Protein AF-A0AAW7M5I5-F1 (afdb_monomer_lite)

Structure (mmCIF, N/CA/C/O backbone):
data_AF-A0AAW7M5I5-F1
#
_entry.id   AF-A0AAW7M5I5-F1
#
loop_
_atom_site.group_PDB
_atom_site.id
_atom_site.type_symbol
_atom_site.label_atom_id
_atom_site.label_alt_id
_atom_site.label_comp_id
_atom_site.label_asym_id
_atom_site.label_entity_id
_atom_site.label_seq_id
_atom_site.pdbx_PDB_ins_code
_atom_site.Cartn_x
_atom_site.Cartn_y
_atom_site.Cartn_z
_atom_site.occupancy
_atom_site.B_iso_or_equiv
_atom_site.auth_seq_id
_atom_site.auth_comp_id
_atom_site.auth_asym_id
_atom_site.auth_atom_id
_atom_site.pdbx_PDB_model_num
ATOM 1 N N . MET A 1 1 ? -30.321 2.758 27.856 1.00 58.16 1 MET A N 1
ATOM 2 C CA . MET A 1 1 ? -29.245 2.833 26.845 1.00 58.16 1 MET A CA 1
ATOM 3 C C . MET A 1 1 ? -29.868 2.509 25.506 1.00 58.16 1 MET A C 1
ATOM 5 O O . MET A 1 1 ? -30.361 1.399 25.355 1.00 58.16 1 MET A O 1
ATOM 9 N N . GLU A 1 2 ? -29.916 3.460 24.580 1.00 65.19 2 GLU A N 1
ATOM 10 C CA . GLU A 1 2 ? -30.349 3.155 23.215 1.00 65.19 2 GLU A CA 1
ATOM 11 C C . GLU A 1 2 ? -29.220 2.417 22.495 1.00 65.19 2 GLU A C 1
ATOM 13 O O . GLU A 1 2 ? -28.069 2.848 22.533 1.00 65.19 2 GLU A O 1
ATOM 18 N N . LEU A 1 3 ? -29.531 1.266 21.898 1.00 75.06 3 LEU A N 1
ATOM 19 C CA . LEU A 1 3 ? -28.576 0.525 21.081 1.00 75.06 3 LEU A CA 1
ATOM 20 C C . LEU A 1 3 ? -28.502 1.179 19.703 1.00 75.06 3 LEU A C 1
ATOM 22 O O . LEU A 1 3 ? -29.530 1.447 19.075 1.00 75.06 3 LEU A O 1
ATOM 26 N N . ALA A 1 4 ? -27.287 1.410 19.215 1.00 74.25 4 ALA A N 1
ATOM 27 C CA . ALA A 1 4 ? -27.096 2.002 17.902 1.00 74.25 4 ALA A CA 1
ATOM 28 C C . ALA A 1 4 ? -27.594 1.052 16.797 1.00 74.25 4 ALA A C 1
ATOM 30 O O . ALA A 1 4 ? -27.207 -0.119 16.721 1.00 74.25 4 ALA A O 1
ATOM 31 N N . ARG A 1 5 ? -28.460 1.572 15.919 1.00 68.12 5 ARG A N 1
ATOM 32 C CA . ARG A 1 5 ? -29.045 0.816 14.803 1.00 68.12 5 ARG A CA 1
ATOM 33 C C . ARG A 1 5 ? -27.944 0.321 13.856 1.00 68.12 5 ARG A C 1
ATOM 35 O O . ARG A 1 5 ? -27.037 1.068 13.505 1.00 68.12 5 ARG A O 1
ATOM 42 N N . GLY A 1 6 ? -28.036 -0.943 13.437 1.00 75.44 6 GLY A N 1
ATOM 43 C CA . GLY A 1 6 ? -27.116 -1.559 12.469 1.00 75.44 6 GLY A CA 1
ATOM 44 C C . GLY A 1 6 ? -25.852 -2.202 13.056 1.00 75.44 6 GLY A C 1
ATOM 45 O O . GLY A 1 6 ? -25.086 -2.802 12.304 1.00 75.44 6 GLY A O 1
ATOM 46 N N . ARG A 1 7 ? -25.628 -2.137 14.378 1.00 82.62 7 ARG A N 1
ATOM 47 C CA . ARG A 1 7 ? -24.511 -2.836 15.040 1.00 82.62 7 ARG A CA 1
ATOM 48 C C . ARG A 1 7 ? -24.953 -4.234 15.495 1.00 82.62 7 ARG A C 1
ATOM 50 O O . ARG A 1 7 ? -26.037 -4.388 16.052 1.00 82.62 7 ARG A O 1
ATOM 57 N N . LYS A 1 8 ? -24.124 -5.260 15.263 1.00 84.19 8 LYS A N 1
ATOM 58 C CA . LYS A 1 8 ? -24.385 -6.623 15.764 1.00 84.19 8 LYS A CA 1
ATOM 59 C C . LYS A 1 8 ? -24.120 -6.677 17.265 1.00 84.19 8 LYS A C 1
ATOM 61 O O . LYS A 1 8 ? -23.075 -6.212 17.715 1.00 84.19 8 LY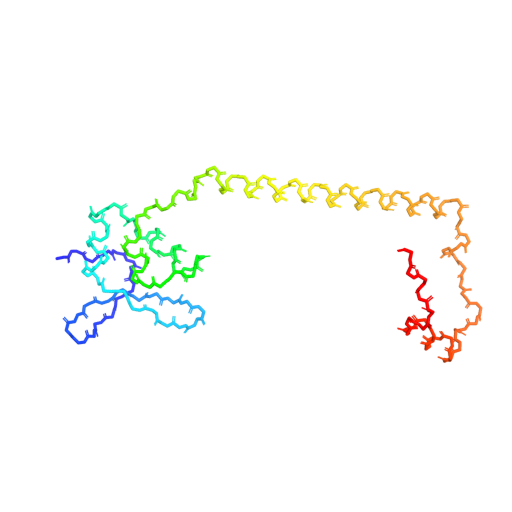S A O 1
ATOM 66 N N . VAL A 1 9 ? -25.055 -7.257 18.011 1.00 86.19 9 VAL A N 1
ATOM 67 C CA . VAL A 1 9 ? -25.017 -7.322 19.473 1.00 86.19 9 VAL A CA 1
ATOM 68 C C . VAL A 1 9 ? -25.092 -8.776 19.923 1.00 86.19 9 VAL A C 1
ATOM 70 O O . VAL A 1 9 ? -25.924 -9.533 19.428 1.00 86.19 9 VAL A O 1
ATOM 73 N N . GLU A 1 10 ? -24.240 -9.156 20.869 1.00 87.38 10 GLU A N 1
ATOM 74 C CA . GLU A 1 10 ? -24.309 -10.438 21.573 1.00 87.38 10 GLU A CA 1
ATOM 75 C C . GLU A 1 10 ? -24.344 -10.183 23.089 1.00 87.38 10 GLU A C 1
ATOM 77 O O . GLU A 1 10 ? -23.713 -9.253 23.597 1.00 87.38 10 GLU A O 1
ATOM 82 N N . ILE A 1 11 ? -25.102 -11.006 23.817 1.00 86.50 11 ILE A N 1
ATOM 83 C CA . ILE A 1 11 ? -25.212 -10.932 25.278 1.00 86.50 11 ILE A CA 1
ATOM 84 C C . ILE A 1 11 ? -24.353 -12.048 25.866 1.00 86.50 11 ILE A C 1
ATOM 86 O O . ILE A 1 11 ? -24.546 -13.219 25.539 1.00 86.50 11 ILE A O 1
ATOM 90 N N . LYS A 1 12 ? -23.413 -11.694 26.744 1.00 83.50 12 LYS A N 1
ATOM 91 C CA . LYS A 1 12 ? -22.588 -12.649 27.494 1.00 83.50 12 LYS A CA 1
ATOM 92 C C . LYS A 1 12 ? -22.483 -12.201 28.942 1.00 83.50 12 LYS A C 1
ATOM 94 O O . LYS A 1 12 ? -22.286 -11.022 29.199 1.00 83.50 12 LYS A O 1
ATOM 99 N N . ASN A 1 13 ? -22.600 -13.134 29.887 1.00 75.62 13 ASN A N 1
ATOM 100 C CA . ASN A 1 13 ? -22.430 -12.873 31.325 1.00 75.62 13 ASN A CA 1
ATOM 101 C C . ASN A 1 13 ? -23.236 -11.663 31.837 1.00 75.62 13 ASN A C 1
ATOM 103 O O . ASN A 1 13 ? -22.729 -10.845 32.598 1.00 75.62 13 ASN A O 1
ATOM 107 N N . ASN A 1 14 ? -24.487 -11.532 31.385 1.00 83.19 14 ASN A N 1
ATOM 108 C CA . ASN A 1 14 ? -25.382 -10.419 31.724 1.00 83.19 14 ASN A CA 1
ATOM 109 C C . ASN A 1 14 ? -24.899 -9.021 31.273 1.00 83.19 14 ASN A C 1
ATOM 111 O O . ASN A 1 14 ? -25.465 -8.008 31.678 1.00 83.19 14 ASN A O 1
ATOM 115 N N . GLN A 1 15 ? -23.878 -8.959 30.415 1.00 83.94 15 GLN A N 1
ATOM 116 C CA . GLN A 1 15 ? -23.381 -7.747 29.774 1.00 83.94 15 GLN A CA 1
ATOM 117 C C . GLN A 1 15 ? -23.627 -7.801 28.265 1.00 83.94 15 GLN A C 1
ATOM 119 O O . GLN A 1 15 ? -23.632 -8.862 27.632 1.00 83.94 15 GLN A O 1
ATOM 124 N N . ILE A 1 16 ? -23.861 -6.627 27.686 1.00 87.88 16 ILE A N 1
ATOM 125 C CA . ILE A 1 16 ? -24.147 -6.466 26.263 1.00 87.88 16 ILE A CA 1
ATOM 126 C C . ILE A 1 16 ? -22.851 -6.065 25.552 1.00 87.88 16 ILE A C 1
ATOM 128 O O . ILE A 1 16 ? -22.189 -5.110 25.967 1.00 87.88 16 ILE A O 1
ATOM 132 N N . TYR A 1 17 ? -22.513 -6.765 24.468 1.00 88.88 17 TYR A N 1
ATOM 133 C CA . TYR A 1 17 ? -21.326 -6.499 23.656 1.00 88.88 17 TYR A CA 1
ATOM 134 C C . TYR A 1 17 ? -21.692 -6.196 22.203 1.00 88.88 17 TYR A C 1
ATOM 136 O O . TYR A 1 17 ? -22.527 -6.877 21.609 1.00 88.88 17 TYR A O 1
ATOM 144 N N . TYR A 1 18 ? -21.009 -5.222 21.601 1.00 88.31 18 TYR A N 1
ATOM 145 C CA . TYR A 1 18 ? -20.934 -5.084 20.151 1.00 88.31 18 TYR A CA 1
ATOM 146 C C . TYR A 1 18 ? -19.932 -6.097 19.589 1.00 88.31 18 TYR A C 1
ATOM 148 O O . TYR A 1 18 ? -18.840 -6.266 20.134 1.00 88.31 18 TYR A O 1
ATOM 156 N N . VAL A 1 19 ? -20.299 -6.762 18.493 1.00 86.81 19 VAL A N 1
ATOM 157 C CA . VAL A 1 19 ? -19.455 -7.776 17.845 1.00 86.81 19 VAL A CA 1
ATOM 158 C C . VAL A 1 19 ? -18.834 -7.212 16.577 1.00 86.81 19 VAL A C 1
ATOM 160 O O . VAL A 1 19 ? -19.542 -6.813 15.649 1.00 86.81 19 VAL A O 1
ATOM 163 N N . LEU A 1 20 ? -17.504 -7.229 16.532 1.00 85.44 20 LEU A N 1
ATOM 164 C CA . LEU A 1 20 ? -16.699 -6.900 15.360 1.00 85.44 20 LEU A CA 1
ATOM 165 C C . LEU A 1 20 ? -15.994 -8.155 14.846 1.00 85.44 20 LEU A C 1
ATOM 167 O O . LEU A 1 20 ? -15.647 -9.047 15.615 1.00 85.44 20 LEU A O 1
ATOM 171 N N . MET A 1 21 ? -15.798 -8.229 13.533 1.00 81.69 21 MET A N 1
ATOM 172 C CA . MET A 1 21 ? -15.107 -9.338 12.876 1.00 81.69 21 MET A CA 1
ATOM 173 C C . MET A 1 21 ? -13.782 -8.822 12.332 1.00 81.69 21 MET A C 1
ATOM 175 O O . MET A 1 21 ? -13.809 -8.015 11.411 1.00 81.69 21 MET A O 1
ATOM 179 N N . LYS A 1 22 ? -12.644 -9.299 12.838 1.00 81.94 22 LYS A N 1
ATOM 180 C CA . LYS A 1 22 ? -11.311 -8.963 12.316 1.00 81.94 22 LYS A CA 1
ATOM 181 C C . LYS A 1 22 ? -10.592 -10.245 11.919 1.00 81.94 22 LYS A C 1
ATOM 183 O O . LYS A 1 22 ? -10.444 -11.129 12.746 1.00 81.94 22 LYS A O 1
ATOM 188 N N . ASN A 1 23 ? -10.170 -10.364 10.659 1.00 78.12 23 ASN A N 1
ATOM 189 C CA . ASN A 1 23 ? -9.417 -11.521 10.147 1.00 78.12 23 ASN A CA 1
ATOM 190 C C . ASN A 1 23 ? -10.046 -12.899 10.468 1.00 78.12 23 ASN A C 1
ATOM 192 O O . ASN A 1 23 ? -9.340 -13.890 10.607 1.00 78.12 23 ASN A O 1
ATOM 196 N N . GLY A 1 24 ? -11.378 -12.968 10.587 1.00 80.25 24 GLY A N 1
ATOM 197 C CA . GLY A 1 24 ? -12.111 -14.189 10.954 1.00 80.25 24 GLY A CA 1
ATOM 198 C C . GLY A 1 24 ? -12.335 -14.386 12.459 1.00 80.25 24 GLY A C 1
ATOM 199 O O . GLY A 1 24 ? -13.149 -15.225 12.840 1.00 80.25 24 GLY A O 1
ATOM 200 N N . GLU A 1 25 ? -11.705 -13.579 13.311 1.00 85.81 25 GLU A N 1
ATOM 201 C CA . GLU A 1 25 ? -11.882 -13.601 14.762 1.00 85.81 25 GLU A CA 1
ATOM 202 C C . GLU A 1 25 ? -12.969 -12.618 15.219 1.00 85.81 25 GLU A C 1
ATOM 204 O O . GLU A 1 25 ? -13.086 -11.490 14.724 1.00 85.81 25 GLU A O 1
ATOM 209 N N . LYS A 1 26 ? -13.785 -13.058 16.185 1.00 86.94 26 LYS A N 1
ATOM 210 C CA . LYS A 1 26 ? -14.821 -12.236 16.821 1.00 86.94 26 LYS A CA 1
ATOM 211 C C . LYS A 1 26 ? -14.219 -11.427 17.966 1.00 86.94 26 LYS A C 1
ATOM 213 O O . LYS A 1 26 ? -13.811 -11.998 18.975 1.00 86.94 26 LYS A O 1
ATOM 218 N N . ILE A 1 27 ? -14.257 -10.107 17.841 1.00 85.75 27 ILE A N 1
ATOM 219 C CA . ILE A 1 27 ? -13.860 -9.163 18.886 1.00 85.75 27 ILE A CA 1
ATOM 220 C C . ILE A 1 27 ? -15.122 -8.643 19.585 1.00 85.75 27 ILE A C 1
ATOM 222 O O . ILE A 1 27 ? -16.069 -8.203 18.928 1.00 85.75 27 ILE A O 1
ATOM 226 N N . TYR A 1 28 ? -15.127 -8.692 20.919 1.00 89.00 28 TYR A N 1
ATOM 227 C CA . TYR A 1 28 ? -16.245 -8.260 21.760 1.00 89.00 28 TYR A CA 1
ATOM 228 C C . TYR A 1 28 ? -15.945 -6.902 22.394 1.00 89.00 28 TYR A C 1
ATOM 230 O O . TYR A 1 28 ? -14.968 -6.762 23.126 1.00 89.00 28 TYR A O 1
ATOM 238 N N . LEU A 1 29 ? -16.796 -5.910 22.131 1.00 87.69 29 LEU A N 1
ATOM 239 C CA . LEU A 1 29 ? -16.678 -4.564 22.691 1.00 87.69 29 LEU A CA 1
ATOM 240 C C . LEU A 1 29 ? -17.808 -4.318 23.695 1.00 87.69 29 LEU A C 1
ATOM 242 O O . LEU A 1 29 ? -18.968 -4.361 23.285 1.00 87.69 29 LEU A O 1
ATOM 246 N N . PRO A 1 30 ? -17.520 -4.038 24.978 1.00 90.25 30 PRO A N 1
ATOM 247 C CA . PRO A 1 30 ? -18.562 -3.722 25.951 1.00 90.25 30 PRO A CA 1
ATOM 248 C C . PRO A 1 30 ? -19.352 -2.484 25.510 1.00 90.25 30 PRO A C 1
ATOM 250 O O . PRO A 1 30 ? -18.764 -1.426 25.274 1.00 90.25 30 PRO A O 1
ATOM 253 N N . VAL A 1 31 ? -20.684 -2.591 25.415 1.00 89.00 31 VAL A N 1
ATOM 254 C CA . VAL A 1 31 ? -21.545 -1.472 24.977 1.00 89.00 31 VAL A CA 1
ATOM 255 C C . VAL A 1 31 ? -21.384 -0.260 25.893 1.00 89.00 31 VAL A C 1
ATOM 257 O O . VAL A 1 31 ? -21.342 0.875 25.424 1.00 89.00 31 VAL A O 1
ATOM 260 N N . GLU A 1 32 ? -21.250 -0.502 27.195 1.00 87.44 32 GLU A N 1
ATOM 261 C CA . GLU A 1 32 ? -21.093 0.553 28.192 1.00 87.44 32 GLU A CA 1
ATOM 262 C C . GLU A 1 32 ? -19.809 1.364 27.978 1.00 87.44 32 GLU A C 1
ATOM 264 O O . GLU A 1 32 ? -19.860 2.593 27.936 1.00 87.44 32 GLU A O 1
ATOM 269 N N . ALA A 1 33 ? -18.684 0.687 27.741 1.00 87.50 33 ALA A N 1
ATOM 270 C CA . ALA A 1 33 ? -17.405 1.339 27.476 1.00 87.50 33 ALA A CA 1
ATOM 271 C C . ALA A 1 33 ? -17.422 2.121 26.150 1.00 87.50 33 ALA A C 1
ATOM 273 O O . ALA A 1 33 ? -16.895 3.228 26.071 1.00 87.50 33 ALA A O 1
ATOM 274 N N . VAL A 1 34 ? -18.094 1.594 25.118 1.00 86.94 34 VAL A N 1
ATOM 275 C CA . VAL A 1 34 ? -18.268 2.293 23.833 1.00 86.94 34 VAL A CA 1
ATOM 276 C C . VAL A 1 34 ? -19.097 3.567 23.997 1.00 86.94 34 VAL A C 1
ATOM 278 O O . VAL A 1 34 ? -18.721 4.605 23.466 1.00 86.94 34 VAL A O 1
ATOM 281 N N . HIS A 1 35 ? -20.192 3.528 24.760 1.00 86.44 35 HIS A N 1
ATOM 282 C CA . HIS A 1 35 ? -21.001 4.724 25.013 1.00 86.44 35 HIS A CA 1
ATOM 283 C C . HIS A 1 35 ? -20.257 5.768 25.857 1.00 86.44 35 HIS A C 1
ATOM 285 O O . HIS A 1 35 ? -20.442 6.966 25.651 1.00 86.44 35 HIS A O 1
ATOM 291 N N . GLN A 1 36 ? -19.412 5.340 26.800 1.00 85.81 36 GLN A N 1
ATOM 292 C CA . GLN A 1 36 ? -18.527 6.254 27.526 1.00 85.81 36 GLN A CA 1
ATOM 293 C C . GLN A 1 36 ? -17.516 6.910 26.577 1.00 85.81 36 GLN A C 1
ATOM 295 O O . GLN A 1 36 ? -17.348 8.125 26.619 1.00 85.81 36 GLN A O 1
ATOM 300 N N . ALA A 1 37 ? -16.913 6.142 25.668 1.00 85.19 37 ALA A N 1
ATOM 301 C CA . ALA A 1 37 ? -16.002 6.672 24.658 1.00 85.19 37 ALA A CA 1
ATOM 302 C C . ALA A 1 37 ? -16.700 7.669 23.709 1.00 85.19 37 ALA A C 1
ATOM 304 O O . ALA A 1 37 ? -16.156 8.741 23.452 1.00 85.19 37 ALA A O 1
ATOM 305 N N . GLU A 1 38 ? -17.928 7.376 23.266 1.00 86.44 38 GLU A N 1
ATOM 306 C CA . GLU A 1 38 ? -18.738 8.292 22.447 1.00 86.44 38 GLU A CA 1
ATOM 307 C C . GLU A 1 38 ? -19.048 9.600 23.196 1.00 86.44 38 GLU A C 1
ATOM 309 O O . GLU A 1 38 ? -18.920 10.679 22.618 1.00 86.44 38 GLU A O 1
ATOM 314 N N . LYS A 1 39 ? -19.370 9.535 24.499 1.00 86.06 39 LYS A N 1
ATOM 315 C CA . LYS A 1 39 ? -19.526 10.733 25.349 1.00 86.06 39 LYS A CA 1
ATOM 316 C C . LYS A 1 39 ? -18.230 11.528 25.500 1.00 86.06 39 LYS A C 1
ATOM 318 O O . LYS A 1 39 ? -18.280 12.752 25.567 1.00 86.06 39 LYS A O 1
ATOM 323 N N . ASN A 1 40 ? -17.090 10.844 25.518 1.00 84.00 40 ASN A N 1
ATOM 324 C CA . ASN A 1 40 ? -15.762 11.453 25.579 1.00 84.00 40 ASN A CA 1
ATOM 325 C C . ASN A 1 40 ? -15.279 11.977 24.209 1.00 84.00 40 ASN A C 1
ATOM 327 O O . ASN A 1 40 ? -14.149 12.447 24.101 1.00 84.00 40 ASN A O 1
ATOM 331 N N . GLY A 1 41 ? -16.112 11.901 23.162 1.00 79.75 41 GLY A N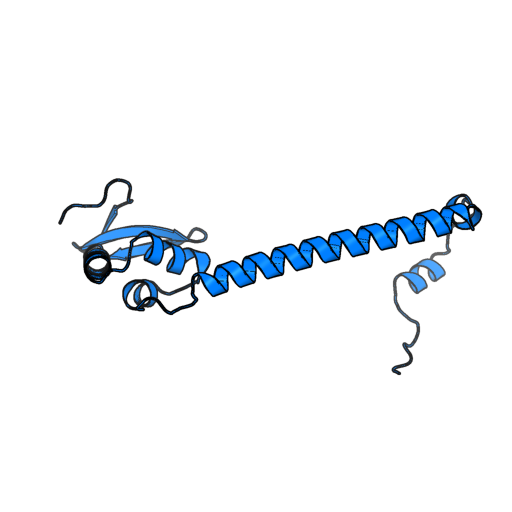 1
ATOM 332 C CA . GLY A 1 41 ? -15.818 12.434 21.828 1.00 79.75 41 GLY A CA 1
ATOM 333 C C . GLY A 1 41 ? -15.154 11.448 20.863 1.00 79.75 41 GLY A C 1
ATOM 334 O O . GLY A 1 41 ? -14.817 11.824 19.742 1.00 79.75 41 GLY A O 1
ATOM 335 N N . ILE A 1 42 ? -14.980 10.180 21.245 1.00 83.94 42 ILE A N 1
ATOM 336 C CA . ILE A 1 42 ? -14.432 9.146 20.362 1.00 83.94 42 ILE A CA 1
ATOM 337 C C . ILE A 1 42 ? -15.582 8.496 19.592 1.00 83.94 42 ILE A C 1
ATOM 339 O O . ILE A 1 42 ? -16.398 7.763 20.147 1.00 83.94 42 ILE A O 1
ATOM 343 N N . SER A 1 43 ? -15.637 8.742 18.284 1.00 86.44 43 SER A N 1
ATOM 344 C CA . SER A 1 43 ? -16.687 8.175 17.437 1.00 86.44 43 SER A CA 1
ATOM 345 C C . SER A 1 43 ? -16.530 6.660 17.244 1.00 86.44 43 SER A C 1
ATOM 347 O O . SER A 1 43 ? -15.419 6.125 17.212 1.00 86.44 43 SER A O 1
ATOM 349 N N . TRP A 1 44 ? -17.643 5.965 16.994 1.00 84.81 44 TRP A N 1
ATOM 350 C CA . TRP A 1 44 ? -17.633 4.550 16.605 1.00 84.81 44 TRP A CA 1
ATOM 351 C C . TRP A 1 44 ? -16.737 4.255 15.397 1.00 84.81 44 TRP A C 1
ATOM 353 O O . TRP A 1 44 ? -16.040 3.243 15.376 1.00 84.81 44 TRP A O 1
ATOM 363 N N . HIS A 1 45 ? -16.729 5.145 14.399 1.00 85.38 45 HIS A N 1
ATOM 364 C CA . HIS A 1 45 ? -15.868 4.995 13.227 1.00 85.38 45 HIS A CA 1
ATOM 365 C C . HIS A 1 45 ? -14.385 5.020 13.616 1.00 85.38 45 HIS A C 1
ATOM 367 O O . HIS A 1 45 ? -13.601 4.214 13.120 1.00 85.38 45 HIS A O 1
ATOM 373 N N . THR A 1 46 ? -14.013 5.886 14.560 1.00 85.00 46 THR A N 1
ATOM 374 C CA . THR A 1 46 ? -12.655 5.961 15.106 1.00 85.00 46 THR A CA 1
ATOM 375 C C . THR A 1 46 ? -12.275 4.663 15.822 1.00 85.00 46 THR A C 1
ATOM 377 O O . THR A 1 46 ? -11.201 4.124 15.568 1.00 85.00 46 THR A O 1
ATOM 380 N N . ILE A 1 47 ? -13.165 4.120 16.660 1.00 87.12 47 ILE A N 1
ATOM 381 C CA . ILE A 1 47 ? -12.957 2.833 17.351 1.00 87.12 47 ILE A CA 1
ATOM 382 C C . ILE A 1 47 ? -12.771 1.703 16.327 1.00 87.12 47 ILE A C 1
ATOM 384 O O . ILE A 1 47 ? -11.846 0.900 16.443 1.00 87.12 47 ILE A O 1
ATOM 388 N N . TRP A 1 48 ? -13.607 1.671 15.288 1.00 86.94 48 TRP A N 1
ATOM 389 C CA . TRP A 1 48 ? -13.536 0.671 14.226 1.00 86.94 48 TRP A CA 1
ATOM 390 C C . TRP A 1 48 ? -12.223 0.754 13.433 1.00 86.94 48 TRP A C 1
ATOM 392 O O . TRP A 1 48 ? -11.529 -0.254 13.301 1.00 86.94 48 TRP A O 1
ATOM 402 N N . ASN A 1 49 ? -11.834 1.950 12.973 1.00 83.56 49 ASN A N 1
ATOM 403 C CA . ASN A 1 49 ? -10.578 2.167 12.245 1.00 83.56 49 ASN A CA 1
ATOM 404 C C . ASN A 1 49 ? -9.358 1.769 13.080 1.00 83.56 49 ASN A C 1
ATOM 406 O O . ASN A 1 49 ? -8.422 1.178 12.548 1.00 83.56 49 ASN A O 1
ATOM 410 N N . ARG A 1 50 ? -9.368 2.057 14.387 1.00 85.62 50 ARG A N 1
ATOM 411 C CA . ARG A 1 50 ? -8.278 1.680 15.298 1.00 85.62 50 ARG A CA 1
ATOM 412 C C . ARG A 1 50 ? -8.093 0.168 15.381 1.00 85.62 50 ARG A C 1
ATOM 414 O O . ARG A 1 50 ? -6.970 -0.318 15.320 1.00 85.62 50 ARG A O 1
ATOM 421 N N . ILE A 1 51 ? -9.194 -0.572 15.458 1.00 85.31 51 ILE A N 1
ATOM 422 C CA . ILE A 1 51 ? -9.168 -2.035 15.541 1.00 85.31 51 ILE A CA 1
ATOM 423 C C . ILE A 1 51 ? -8.759 -2.662 14.200 1.00 85.31 51 ILE A C 1
ATOM 425 O O . ILE A 1 51 ? -8.010 -3.640 14.189 1.00 85.31 51 ILE A O 1
ATOM 429 N N . HIS A 1 52 ? -9.246 -2.121 13.081 1.00 82.69 52 HIS A N 1
ATOM 430 C CA . HIS A 1 52 ? -9.074 -2.723 11.756 1.00 82.69 52 HIS A CA 1
ATOM 431 C C . HIS A 1 52 ? -7.808 -2.295 11.010 1.00 82.69 52 HIS A C 1
ATOM 433 O O . HIS A 1 52 ? -7.186 -3.144 10.381 1.00 82.69 52 HIS A O 1
ATOM 439 N N . ASN A 1 53 ? -7.443 -1.012 11.063 1.00 79.75 53 ASN A N 1
ATOM 440 C CA . ASN A 1 53 ? -6.367 -0.444 10.243 1.00 79.75 53 ASN A CA 1
ATOM 441 C C . ASN A 1 53 ? -5.091 -0.156 11.042 1.00 79.75 53 ASN A C 1
ATOM 443 O O . ASN A 1 53 ? -4.012 -0.138 10.463 1.00 79.75 53 ASN A O 1
ATOM 447 N N . LEU A 1 54 ? -5.214 0.106 12.348 1.00 77.81 54 LEU A N 1
ATOM 448 C CA . LEU A 1 54 ? -4.088 0.487 13.215 1.00 77.81 54 LEU A CA 1
ATOM 449 C C . LEU A 1 54 ? -3.668 -0.631 14.183 1.00 77.81 54 LEU A C 1
ATOM 451 O O . LEU A 1 54 ? -2.757 -0.432 14.975 1.00 77.81 54 LEU A O 1
ATOM 455 N N . ASP A 1 55 ? -4.331 -1.790 14.137 1.00 80.38 55 ASP A N 1
ATOM 456 C CA . ASP A 1 55 ? -4.056 -2.948 14.998 1.00 80.38 55 ASP A CA 1
ATOM 457 C C . ASP A 1 55 ? -4.073 -2.664 16.515 1.00 80.38 55 ASP A C 1
ATOM 459 O O . ASP A 1 55 ? -3.442 -3.372 17.297 1.00 80.38 55 ASP A O 1
ATOM 463 N N . HIS A 1 56 ? -4.849 -1.673 16.963 1.00 80.69 56 HIS A N 1
ATOM 464 C CA . HIS A 1 56 ? -4.977 -1.365 18.389 1.00 80.69 56 HIS A CA 1
ATOM 465 C C . HIS A 1 56 ? -5.782 -2.435 19.140 1.00 80.69 56 HIS A C 1
ATOM 467 O O . HIS A 1 56 ? -6.781 -2.968 18.643 1.00 80.69 56 HIS A O 1
ATOM 473 N N . THR A 1 57 ? -5.396 -2.680 20.393 1.00 86.31 57 THR A N 1
ATOM 474 C CA . THR A 1 57 ? -6.178 -3.491 21.340 1.00 86.31 57 THR A CA 1
ATOM 475 C C . THR A 1 57 ? -7.498 -2.788 21.683 1.00 86.31 57 THR A C 1
ATOM 477 O O . THR A 1 57 ? -7.579 -1.562 21.634 1.00 86.31 57 THR A O 1
ATOM 480 N N . VAL A 1 58 ? -8.536 -3.537 22.078 1.00 85.06 58 VAL A N 1
ATOM 481 C CA . VAL A 1 58 ? -9.859 -2.978 22.439 1.00 85.06 58 VAL A CA 1
ATOM 482 C C . VAL A 1 58 ? -9.749 -1.854 23.472 1.00 85.06 58 VAL A C 1
ATOM 484 O O . VAL A 1 58 ? -10.376 -0.811 23.308 1.00 85.06 58 VAL A O 1
ATOM 487 N N . ASP A 1 59 ? -8.918 -2.041 24.496 1.00 84.00 59 ASP A N 1
ATOM 488 C CA . ASP A 1 59 ? -8.706 -1.038 25.540 1.00 84.00 59 ASP A CA 1
ATOM 489 C C . ASP A 1 59 ? -8.075 0.246 24.979 1.00 84.00 59 ASP A C 1
ATOM 491 O O . ASP A 1 59 ? -8.624 1.336 25.140 1.00 84.00 59 ASP A O 1
ATOM 495 N N . GLN A 1 60 ? -6.999 0.107 24.197 1.00 84.19 60 GLN A N 1
ATOM 496 C CA . GLN A 1 60 ? -6.337 1.222 23.508 1.00 84.19 60 GLN A CA 1
ATOM 497 C C . GLN A 1 60 ? -7.289 1.956 22.559 1.00 84.19 60 GLN A C 1
ATOM 499 O O . GLN A 1 60 ? -7.262 3.183 22.476 1.00 84.19 60 GLN A O 1
ATOM 504 N N . ALA A 1 61 ? -8.155 1.223 21.857 1.00 82.94 61 ALA A N 1
ATOM 505 C CA . ALA A 1 61 ? -9.108 1.803 20.922 1.00 82.94 61 ALA A CA 1
ATOM 506 C C . ALA A 1 61 ? -10.129 2.723 21.612 1.00 82.94 61 ALA A C 1
ATOM 508 O O . ALA A 1 61 ? -10.559 3.706 21.000 1.00 82.94 61 ALA A O 1
ATOM 509 N N . LEU A 1 62 ? -10.483 2.421 22.867 1.00 83.88 62 LEU A N 1
ATOM 510 C CA . LEU A 1 62 ? -11.474 3.145 23.666 1.00 83.88 62 LEU A CA 1
ATOM 511 C C . LEU A 1 62 ? -10.877 4.283 24.501 1.00 83.88 62 LEU A C 1
ATOM 513 O O . LEU A 1 62 ? -11.553 5.287 24.704 1.00 83.88 62 LEU A O 1
ATOM 517 N N . THR A 1 63 ? -9.643 4.139 24.991 1.00 80.75 63 THR A N 1
ATOM 518 C CA . THR A 1 63 ? -9.028 5.106 25.922 1.00 80.75 63 THR A CA 1
ATOM 519 C C . THR A 1 63 ? -8.100 6.107 25.261 1.00 80.75 63 THR A C 1
ATOM 521 O O . THR A 1 63 ? -8.001 7.232 25.747 1.00 80.75 63 THR A O 1
ATOM 524 N N . GLN A 1 64 ? -7.414 5.744 24.172 1.00 73.12 64 GLN A N 1
ATOM 525 C CA . GLN A 1 64 ? -6.486 6.678 23.543 1.00 73.12 64 GLN A CA 1
ATOM 526 C C . GLN A 1 64 ? -7.264 7.891 23.024 1.00 73.12 64 GLN A C 1
ATOM 528 O O . GLN A 1 64 ? -8.141 7.768 22.159 1.00 73.12 64 GLN A O 1
ATOM 533 N N . SER A 1 65 ? -6.933 9.078 23.533 1.00 61.91 65 SER A N 1
ATOM 534 C CA . SER A 1 65 ? -7.320 10.340 22.907 1.00 61.91 65 SER A CA 1
ATOM 535 C C . SER A 1 65 ? -6.801 10.358 21.466 1.00 61.91 65 SER A C 1
ATOM 537 O O . SER A 1 65 ? -5.944 9.555 21.096 1.00 61.91 65 SER A O 1
ATOM 539 N N . PHE A 1 66 ? -7.395 11.178 20.601 1.00 57.78 66 PHE A N 1
ATOM 540 C CA . PHE A 1 66 ? -6.936 11.344 19.223 1.00 57.78 66 PHE A CA 1
ATOM 541 C C . PHE A 1 66 ? -5.439 11.693 19.237 1.00 57.78 66 PHE A C 1
ATOM 543 O O . PHE A 1 66 ? -5.072 12.827 19.521 1.00 57.78 66 PHE A O 1
ATOM 550 N N . THR A 1 67 ? -4.567 10.707 19.018 1.00 53.53 67 THR A N 1
ATOM 551 C CA . THR A 1 67 ? -3.166 10.965 18.724 1.00 53.53 67 THR A CA 1
ATOM 552 C C . THR A 1 67 ? -3.160 11.602 17.353 1.00 53.53 67 THR A C 1
ATOM 554 O O . THR A 1 67 ? -3.683 11.024 16.401 1.00 53.53 67 THR A O 1
ATOM 557 N N . GLU A 1 68 ? -2.624 12.813 17.297 1.00 53.91 68 GLU A N 1
ATOM 558 C CA . GLU A 1 68 ? -2.425 13.643 16.116 1.00 53.91 68 GLU A CA 1
ATOM 559 C C . GLU A 1 68 ? -1.486 12.957 15.113 1.00 53.91 68 GLU A C 1
ATOM 561 O O . GLU A 1 68 ? -0.429 13.477 14.785 1.00 53.91 68 GLU A O 1
ATOM 566 N N . LYS A 1 69 ? -1.849 11.788 14.583 1.00 53.78 69 LYS A N 1
ATOM 567 C CA . LYS A 1 69 ? -1.545 11.581 13.176 1.00 53.78 69 LYS A CA 1
ATOM 568 C C . LYS A 1 69 ? -2.553 12.430 12.435 1.00 53.78 69 LYS A C 1
ATOM 570 O O . LYS A 1 69 ? -3.710 12.035 12.273 1.00 53.78 69 LYS A O 1
ATOM 575 N N . GLY A 1 70 ? -2.151 13.676 12.202 1.00 57.16 70 GLY A N 1
ATOM 576 C CA . GLY A 1 70 ? -3.013 14.724 11.687 1.00 57.16 70 GLY A CA 1
ATOM 577 C C . GLY A 1 70 ? -3.657 14.290 10.375 1.00 57.16 70 GLY A C 1
ATOM 578 O O . GLY A 1 70 ? -3.166 13.410 9.670 1.00 57.16 70 GLY A O 1
ATOM 579 N N . VAL A 1 71 ? -4.762 14.939 10.012 1.00 57.88 71 VAL A N 1
ATOM 580 C CA . VAL A 1 71 ? -5.300 14.842 8.645 1.00 57.88 71 VAL A CA 1
ATOM 581 C C . VAL A 1 71 ? -4.189 15.137 7.621 1.00 57.88 71 VAL A C 1
ATOM 583 O O . VAL A 1 71 ? -4.159 14.531 6.553 1.00 57.88 71 VAL A O 1
ATOM 586 N N . ASP A 1 72 ? -3.238 15.988 8.005 1.00 57.75 72 ASP A N 1
ATOM 587 C CA . ASP A 1 72 ? -2.033 16.336 7.258 1.00 57.75 72 ASP A CA 1
ATOM 588 C C . ASP A 1 72 ? -1.112 15.133 6.994 1.00 57.75 72 ASP A C 1
ATOM 590 O O . ASP A 1 72 ? -0.696 14.956 5.854 1.00 57.75 72 ASP A O 1
ATOM 594 N N . ASP A 1 73 ? -0.893 14.240 7.966 1.00 65.25 73 ASP A N 1
ATOM 595 C CA . ASP A 1 73 ? -0.067 13.033 7.782 1.00 65.25 73 ASP A CA 1
ATOM 596 C C . ASP A 1 73 ? -0.686 12.082 6.748 1.00 65.25 73 ASP A C 1
ATOM 598 O O . ASP A 1 73 ? 0.004 11.514 5.904 1.00 65.25 73 ASP A O 1
ATOM 602 N N . LEU A 1 74 ? -2.015 11.930 6.773 1.00 68.75 74 LEU A N 1
ATOM 603 C CA . LEU A 1 74 ? -2.739 11.109 5.796 1.00 68.75 74 LEU A CA 1
ATOM 604 C C . LEU A 1 74 ? -2.715 11.736 4.396 1.00 68.75 74 LEU A C 1
ATOM 606 O O . LEU A 1 74 ? -2.633 11.021 3.392 1.00 68.75 74 LEU A O 1
ATOM 610 N N . ILE A 1 75 ? -2.799 13.067 4.314 1.00 73.88 75 ILE A N 1
ATOM 611 C CA . ILE A 1 75 ? -2.650 13.806 3.057 1.00 73.88 75 ILE A CA 1
ATOM 612 C C . ILE A 1 75 ? -1.222 13.642 2.527 1.00 73.88 75 ILE A C 1
ATOM 614 O O . ILE A 1 75 ? -1.059 13.405 1.331 1.00 73.88 75 ILE A O 1
ATOM 618 N N . GLU A 1 76 ? -0.212 13.709 3.391 1.00 74.19 76 GLU A N 1
ATOM 619 C CA . GLU A 1 76 ? 1.198 13.560 3.035 1.00 74.19 76 GLU A CA 1
ATOM 620 C C . GLU A 1 76 ? 1.532 12.136 2.570 1.00 74.19 76 GLU A C 1
ATOM 622 O O . GLU A 1 76 ? 2.148 11.945 1.523 1.00 74.19 76 GLU A O 1
ATOM 627 N N . GLU A 1 77 ? 1.030 11.104 3.246 1.00 76.00 77 GLU A N 1
ATOM 628 C CA . GLU A 1 77 ? 1.154 9.721 2.770 1.00 76.00 77 GLU A CA 1
ATOM 629 C C . GLU A 1 77 ? 0.490 9.535 1.393 1.00 76.00 77 GLU A C 1
ATOM 631 O O . GLU A 1 77 ? 1.041 8.886 0.493 1.00 76.00 77 GLU A O 1
ATOM 636 N N . ALA A 1 78 ? -0.688 10.133 1.191 1.00 82.06 78 ALA A N 1
ATOM 637 C CA . ALA A 1 78 ? -1.398 10.065 -0.080 1.00 82.06 78 ALA A CA 1
ATOM 638 C C . ALA A 1 78 ? -0.673 10.823 -1.206 1.00 82.06 78 ALA A C 1
ATOM 640 O O . ALA A 1 78 ? -0.659 10.347 -2.346 1.00 82.06 78 ALA A O 1
ATOM 641 N N . THR A 1 79 ? -0.071 11.982 -0.923 1.00 89.12 79 THR A N 1
ATOM 642 C CA . THR A 1 79 ? 0.704 12.755 -1.906 1.00 89.12 79 THR A CA 1
ATOM 643 C C . THR A 1 79 ? 2.005 12.037 -2.256 1.00 89.12 79 THR A C 1
ATOM 645 O O . THR A 1 79 ? 2.300 11.882 -3.442 1.00 89.12 79 THR A O 1
ATOM 648 N N . LEU A 1 80 ? 2.723 11.495 -1.270 1.00 89.62 80 LEU A N 1
ATOM 649 C CA . LEU A 1 80 ? 3.926 10.683 -1.475 1.00 89.62 80 LEU A CA 1
ATOM 650 C C . LEU A 1 80 ? 3.653 9.464 -2.359 1.00 89.62 80 LEU A C 1
ATOM 652 O O . LEU A 1 80 ? 4.413 9.181 -3.288 1.00 89.62 80 LEU A O 1
ATOM 656 N N . LYS A 1 81 ? 2.538 8.767 -2.121 1.00 88.00 81 LYS A N 1
ATOM 657 C CA . LYS A 1 81 ? 2.136 7.622 -2.942 1.00 88.00 81 LYS A CA 1
ATOM 658 C C . LYS A 1 81 ? 1.895 8.017 -4.401 1.00 88.00 81 LYS A C 1
ATOM 660 O O . LYS A 1 81 ? 2.380 7.331 -5.297 1.00 88.00 81 LYS A O 1
ATOM 665 N N . ARG A 1 82 ? 1.206 9.138 -4.644 1.00 90.44 82 ARG A N 1
ATOM 666 C CA . ARG A 1 82 ? 0.979 9.659 -6.005 1.00 90.44 82 ARG A CA 1
ATOM 667 C C . ARG A 1 82 ? 2.292 10.000 -6.707 1.00 90.44 82 ARG A C 1
ATOM 669 O O . ARG A 1 82 ? 2.495 9.566 -7.834 1.00 90.44 82 ARG A O 1
ATOM 676 N N . LEU A 1 83 ? 3.204 10.698 -6.029 1.00 91.88 83 LEU A N 1
ATOM 677 C CA . LEU A 1 83 ? 4.519 11.045 -6.582 1.00 91.88 83 LEU A CA 1
ATOM 678 C C . LEU A 1 83 ? 5.338 9.798 -6.941 1.00 91.88 83 LEU A C 1
ATOM 680 O O . LEU A 1 83 ? 5.976 9.744 -7.992 1.00 91.88 83 LEU A O 1
ATOM 684 N N . HIS A 1 84 ? 5.296 8.771 -6.091 1.00 92.00 84 HIS A N 1
ATOM 685 C CA . HIS A 1 84 ? 5.970 7.505 -6.356 1.00 92.00 84 HIS A CA 1
ATOM 686 C C . HIS A 1 84 ? 5.376 6.785 -7.577 1.00 92.00 84 HIS A C 1
ATOM 688 O O . HIS A 1 84 ? 6.112 6.240 -8.402 1.00 92.00 84 HIS A O 1
ATOM 694 N N . ASP A 1 85 ? 4.052 6.797 -7.727 1.00 89.75 85 ASP A N 1
ATOM 695 C CA . ASP A 1 85 ? 3.366 6.218 -8.884 1.00 89.75 85 ASP A CA 1
ATOM 696 C C . ASP A 1 85 ? 3.728 6.955 -10.183 1.00 89.75 85 ASP A C 1
ATOM 698 O O . ASP A 1 85 ? 4.100 6.315 -11.171 1.00 89.75 85 ASP A O 1
ATOM 702 N N . GLU A 1 86 ? 3.738 8.288 -10.160 1.00 92.50 86 GLU A N 1
ATOM 703 C CA . GLU A 1 86 ? 4.146 9.123 -11.295 1.00 92.50 86 GLU A CA 1
ATOM 704 C C . GLU A 1 86 ? 5.604 8.878 -11.716 1.00 92.50 86 GLU A C 1
ATOM 706 O O . GLU A 1 86 ? 5.903 8.772 -12.914 1.00 92.50 86 GLU A O 1
ATOM 711 N N . GLU A 1 87 ? 6.522 8.745 -10.753 1.00 92.19 87 GLU A N 1
ATOM 712 C CA . GLU A 1 87 ? 7.930 8.461 -11.042 1.00 92.19 87 GLU A CA 1
ATOM 713 C C . GLU A 1 87 ? 8.103 7.051 -11.626 1.00 92.19 87 GLU A C 1
ATOM 715 O O . GLU A 1 87 ? 8.828 6.880 -12.611 1.00 92.19 87 GLU A O 1
ATOM 720 N N . ARG A 1 88 ? 7.371 6.046 -11.120 1.00 91.38 88 ARG A N 1
ATOM 721 C CA . ARG A 1 88 ? 7.352 4.695 -11.713 1.00 91.38 88 ARG A CA 1
ATOM 722 C C . ARG A 1 88 ? 6.898 4.725 -13.170 1.00 91.38 88 ARG A C 1
ATOM 724 O O . ARG A 1 88 ? 7.557 4.143 -14.036 1.00 91.38 88 ARG A O 1
ATOM 731 N N . GLU A 1 89 ? 5.819 5.441 -13.473 1.00 93.19 89 GLU A N 1
ATOM 732 C CA . GLU A 1 89 ? 5.334 5.594 -14.847 1.00 93.19 89 GLU A CA 1
ATOM 733 C C . GLU A 1 89 ? 6.324 6.352 -15.738 1.00 93.19 89 GLU A C 1
ATOM 735 O O . GLU A 1 89 ? 6.486 6.046 -16.926 1.00 93.19 89 GLU A O 1
ATOM 740 N N . ARG A 1 90 ? 7.004 7.367 -15.198 1.00 94.50 90 ARG A N 1
ATOM 741 C CA . ARG A 1 90 ? 8.051 8.107 -15.911 1.00 94.50 90 ARG A CA 1
ATOM 742 C C . ARG A 1 90 ? 9.238 7.210 -16.249 1.00 94.50 90 ARG A C 1
ATOM 744 O O . ARG A 1 90 ? 9.679 7.219 -17.402 1.00 94.50 90 ARG A O 1
ATOM 751 N N . LEU A 1 91 ? 9.722 6.420 -15.295 1.00 95.56 91 LEU A N 1
ATOM 752 C CA . LEU A 1 91 ? 10.811 5.467 -15.505 1.00 95.56 91 LEU A CA 1
ATOM 753 C C . LEU A 1 91 ? 10.431 4.416 -16.553 1.00 95.56 91 LEU A C 1
ATOM 755 O O . LEU A 1 91 ? 11.188 4.217 -17.506 1.00 95.56 91 LEU A O 1
ATOM 759 N N . ALA A 1 92 ? 9.220 3.858 -16.476 1.00 94.44 92 ALA A N 1
ATOM 760 C CA . ALA A 1 92 ? 8.707 2.917 -17.472 1.00 94.44 92 ALA A CA 1
ATOM 761 C C . ALA A 1 92 ? 8.649 3.533 -18.885 1.00 94.44 92 ALA A C 1
ATOM 763 O O . ALA A 1 92 ? 9.032 2.902 -19.875 1.00 94.44 92 ALA A O 1
ATOM 764 N N . ARG A 1 93 ? 8.237 4.805 -19.009 1.00 95.62 93 ARG A N 1
ATOM 765 C CA . ARG A 1 93 ? 8.259 5.537 -20.291 1.00 95.62 93 ARG A CA 1
ATOM 766 C C . ARG A 1 93 ? 9.678 5.721 -20.826 1.00 95.62 93 ARG A C 1
ATOM 768 O O . ARG A 1 93 ? 9.897 5.591 -22.033 1.00 95.62 93 ARG A O 1
ATOM 775 N N . ILE A 1 94 ? 10.636 6.047 -19.960 1.00 96.00 94 ILE A N 1
ATOM 776 C CA . ILE A 1 94 ? 12.046 6.202 -20.337 1.00 96.00 94 ILE A CA 1
ATOM 777 C C . ILE A 1 94 ? 12.612 4.867 -20.821 1.00 96.00 94 ILE A C 1
ATOM 779 O O . ILE A 1 94 ? 13.261 4.828 -21.867 1.00 96.00 94 ILE A O 1
ATOM 783 N N . GLU A 1 95 ? 12.347 3.783 -20.099 1.00 94.69 95 GLU A N 1
ATOM 784 C CA . GLU A 1 95 ? 12.814 2.442 -20.436 1.00 94.69 95 GLU A CA 1
ATOM 785 C C . GLU A 1 95 ? 12.251 1.973 -21.780 1.00 94.69 95 GLU A C 1
ATOM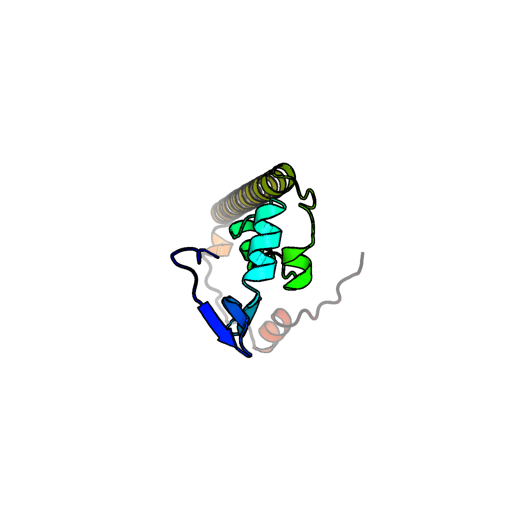 787 O O . GLU A 1 95 ? 13.019 1.630 -22.680 1.00 94.69 95 GLU A O 1
ATOM 792 N N . LYS A 1 96 ? 10.940 2.125 -21.995 1.00 94.81 96 LYS A N 1
ATOM 793 C CA . LYS A 1 96 ? 10.291 1.815 -23.276 1.00 94.81 96 LYS A CA 1
ATOM 794 C C . LYS A 1 96 ? 10.889 2.608 -24.443 1.00 94.81 96 LYS A C 1
ATOM 796 O O . LYS A 1 96 ? 11.101 2.066 -25.527 1.00 94.81 96 LYS A O 1
ATOM 801 N N . ARG A 1 97 ? 11.204 3.895 -24.241 1.00 95.56 97 ARG A N 1
ATOM 802 C CA . ARG A 1 97 ? 11.878 4.729 -25.258 1.00 95.56 97 ARG A CA 1
ATOM 803 C C . ARG A 1 97 ? 13.305 4.260 -25.534 1.00 95.56 97 ARG A C 1
ATOM 805 O O . ARG A 1 97 ? 13.726 4.270 -26.690 1.00 95.56 97 ARG A O 1
ATOM 812 N N . LYS A 1 98 ? 14.061 3.884 -24.497 1.00 95.56 98 LYS A N 1
ATOM 813 C CA . LYS A 1 98 ? 15.417 3.334 -24.646 1.00 95.56 98 LYS A CA 1
ATOM 814 C C . LYS A 1 98 ? 15.382 2.026 -25.435 1.00 95.56 98 LYS A C 1
ATOM 816 O O . LYS A 1 98 ? 16.167 1.872 -26.366 1.00 95.56 98 LYS A O 1
ATOM 821 N N . GLU A 1 99 ? 14.445 1.140 -25.117 1.00 93.44 99 GLU A N 1
ATOM 822 C CA . GLU A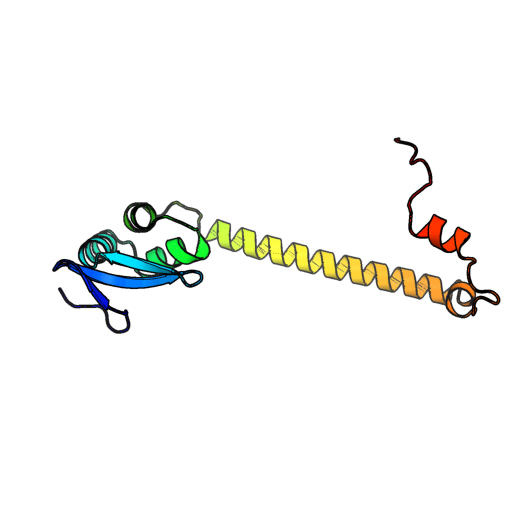 1 99 ? 14.257 -0.134 -25.808 1.00 93.44 99 GLU A CA 1
ATOM 823 C C . GLU A 1 99 ? 13.855 0.065 -27.277 1.00 93.44 99 GLU A C 1
ATOM 825 O O . GLU A 1 99 ? 14.459 -0.537 -28.163 1.00 93.44 99 GLU A O 1
ATOM 830 N N . ALA A 1 100 ? 12.907 0.966 -27.560 1.00 93.69 100 ALA A N 1
ATOM 831 C CA . ALA A 1 100 ? 12.502 1.295 -28.927 1.00 93.69 100 ALA A CA 1
ATOM 832 C C . ALA A 1 100 ? 13.682 1.826 -29.756 1.00 93.69 100 ALA A C 1
ATOM 834 O O . ALA A 1 100 ? 13.968 1.300 -30.830 1.00 93.69 100 ALA A O 1
ATOM 835 N N . LYS A 1 101 ? 14.447 2.784 -29.212 1.00 95.62 101 LYS A N 1
ATOM 836 C CA . LYS A 1 101 ? 15.669 3.293 -29.856 1.00 95.62 101 LYS A CA 1
ATOM 837 C C . LYS A 1 101 ? 16.711 2.197 -30.067 1.00 95.62 101 LYS A C 1
ATOM 839 O O . LYS A 1 101 ? 17.409 2.204 -31.079 1.00 95.62 101 LYS A O 1
ATOM 844 N N . LEU A 1 102 ? 16.857 1.270 -29.119 1.00 93.94 102 LEU A N 1
ATOM 845 C CA . LEU A 1 102 ? 17.777 0.141 -29.252 1.00 93.94 102 LEU A CA 1
ATOM 846 C C . LEU A 1 102 ? 17.330 -0.794 -30.382 1.00 93.94 102 LEU A C 1
ATOM 848 O O . LEU A 1 102 ? 18.167 -1.231 -31.169 1.00 93.94 102 LEU A O 1
ATOM 852 N N . ARG A 1 103 ? 16.024 -1.047 -30.500 1.00 91.75 103 ARG A N 1
ATOM 853 C CA . ARG A 1 103 ? 15.427 -1.872 -31.556 1.00 91.75 103 ARG A CA 1
ATOM 854 C C . ARG A 1 103 ? 15.544 -1.232 -32.936 1.00 91.75 103 ARG A C 1
ATOM 856 O O . ARG A 1 103 ? 15.850 -1.941 -33.887 1.00 91.75 103 ARG A O 1
ATOM 863 N N . GLU A 1 104 ? 15.386 0.084 -33.039 1.00 93.00 104 GLU A N 1
ATOM 864 C CA . GLU A 1 104 ? 15.606 0.838 -34.281 1.00 93.00 104 GLU A CA 1
ATOM 865 C C . GLU A 1 104 ? 17.079 0.839 -34.704 1.00 93.00 104 GLU A C 1
ATOM 867 O O . GLU A 1 104 ? 17.394 0.563 -35.859 1.00 93.00 104 GLU A O 1
ATOM 872 N N . LYS A 1 105 ? 18.001 1.118 -33.771 1.00 95.56 105 LYS A N 1
ATOM 873 C CA . LYS A 1 105 ? 19.444 1.184 -34.063 1.00 95.56 105 LYS A CA 1
ATOM 874 C C . LYS A 1 105 ? 20.064 -0.184 -34.321 1.00 95.56 105 LYS A C 1
ATOM 876 O O . LYS A 1 105 ? 21.018 -0.299 -35.086 1.00 95.56 105 LYS A O 1
ATOM 881 N N . LYS A 1 106 ? 19.586 -1.211 -33.620 1.00 92.56 106 LYS A N 1
ATOM 882 C CA . LYS A 1 106 ? 20.138 -2.569 -33.650 1.00 92.56 106 LYS A CA 1
ATOM 883 C C . LYS A 1 106 ? 19.017 -3.603 -33.807 1.00 92.56 106 LYS A C 1
ATOM 885 O O . LYS A 1 106 ? 18.833 -4.446 -32.929 1.00 92.56 106 LYS A O 1
ATOM 890 N N . PRO A 1 107 ? 18.284 -3.596 -34.933 1.00 91.25 107 PRO A N 1
ATOM 891 C CA . PRO A 1 107 ? 17.158 -4.508 -35.143 1.00 91.25 107 PRO A CA 1
ATOM 892 C C . PRO A 1 107 ? 17.597 -5.977 -35.163 1.00 91.25 107 PRO A C 1
ATOM 894 O O . PRO A 1 107 ? 16.853 -6.860 -34.739 1.00 91.25 107 PRO A O 1
ATOM 897 N N . TYR A 1 108 ? 18.834 -6.245 -35.585 1.00 87.31 108 TYR A N 1
ATOM 898 C CA . TYR A 1 108 ? 19.431 -7.580 -35.587 1.00 87.31 108 TYR A CA 1
ATOM 899 C C . TYR A 1 108 ? 19.572 -8.192 -34.184 1.00 87.31 108 TYR A C 1
ATOM 901 O O . TYR A 1 108 ? 19.572 -9.410 -34.068 1.00 87.31 108 TYR A O 1
ATOM 909 N N . LEU A 1 109 ? 19.632 -7.396 -33.108 1.00 86.75 109 LEU A N 1
ATOM 910 C CA . LEU A 1 109 ? 19.630 -7.945 -31.745 1.00 86.75 109 LEU A CA 1
ATOM 911 C C . LEU A 1 109 ? 18.287 -8.593 -31.376 1.00 86.75 109 LEU A C 1
ATOM 913 O O . LEU A 1 109 ? 18.263 -9.494 -30.547 1.00 86.75 109 LEU A O 1
ATOM 917 N N . PHE A 1 110 ? 17.184 -8.149 -31.987 1.00 85.25 110 PHE A N 1
ATOM 918 C CA . PHE A 1 110 ? 15.824 -8.589 -31.646 1.00 85.25 110 PHE A CA 1
ATOM 919 C C . PHE A 1 110 ? 15.205 -9.519 -32.692 1.00 85.25 110 PHE A C 1
ATOM 921 O O . PHE A 1 110 ? 14.279 -10.262 -32.384 1.00 85.25 110 PHE A O 1
ATOM 928 N N . LYS A 1 111 ? 15.682 -9.465 -33.940 1.00 79.19 111 LYS A N 1
ATOM 929 C CA . LYS A 1 111 ? 15.126 -10.228 -35.067 1.00 79.19 111 LYS A CA 1
ATOM 930 C C . LYS A 1 111 ? 15.816 -11.579 -35.288 1.00 79.19 111 LYS A C 1
ATOM 932 O O . LYS A 1 111 ? 15.272 -12.436 -35.978 1.00 79.19 111 LYS A O 1
ATOM 937 N N . VAL A 1 112 ? 17.020 -11.773 -34.752 1.00 77.88 112 VAL A N 1
ATOM 938 C CA . VAL A 1 112 ? 17.826 -12.962 -35.049 1.00 77.88 112 VAL A CA 1
ATOM 939 C C . VAL A 1 112 ? 17.390 -14.134 -34.171 1.00 77.88 112 VAL A C 1
ATOM 941 O O . VAL A 1 112 ? 17.587 -14.125 -32.958 1.00 77.88 112 VAL A O 1
ATOM 944 N N . GLN A 1 113 ? 16.835 -15.174 -34.800 1.00 74.31 113 GLN A N 1
ATOM 945 C CA . GLN A 1 113 ? 16.673 -16.474 -34.152 1.00 74.31 113 GLN A CA 1
ATOM 946 C C . GLN A 1 113 ? 18.054 -17.076 -33.877 1.00 74.31 113 GLN A C 1
ATOM 948 O O . GLN A 1 113 ? 18.907 -17.154 -34.764 1.00 74.31 113 GLN A O 1
ATOM 953 N N . GLN A 1 114 ? 18.289 -17.500 -32.635 1.00 76.56 114 GLN A N 1
ATOM 954 C CA . GLN A 1 114 ? 19.537 -18.153 -32.262 1.00 76.56 114 GLN A CA 1
ATOM 955 C C . GLN A 1 114 ? 19.638 -19.501 -33.002 1.00 76.56 114 GLN A C 1
ATOM 957 O O . GLN A 1 114 ? 18.814 -20.384 -32.787 1.00 76.56 114 GLN A O 1
ATOM 962 N N . LYS A 1 115 ? 20.652 -19.669 -33.866 1.00 79.75 115 LYS A N 1
ATOM 963 C CA . LYS A 1 115 ? 20.837 -20.880 -34.699 1.00 79.75 115 LYS A CA 1
ATOM 964 C C . LYS A 1 115 ? 20.985 -22.170 -33.881 1.00 79.75 115 LYS A C 1
ATOM 966 O O . LYS A 1 115 ? 20.602 -23.242 -34.338 1.00 79.75 115 LYS A O 1
ATOM 971 N N . HIS A 1 116 ? 21.554 -22.067 -32.684 1.00 82.94 116 HIS A N 1
ATOM 972 C CA . HIS A 1 116 ? 21.767 -23.192 -31.782 1.00 82.94 116 HIS A CA 1
ATOM 973 C C . HIS A 1 116 ? 21.179 -22.874 -30.416 1.00 82.94 116 HIS A C 1
ATOM 975 O O . HIS A 1 116 ? 21.367 -21.774 -29.893 1.00 82.94 116 HIS A O 1
ATOM 981 N N . THR A 1 117 ? 20.502 -23.850 -29.819 1.00 84.12 117 THR A N 1
ATOM 982 C CA . THR A 1 117 ? 20.080 -23.770 -28.422 1.00 84.12 117 THR A CA 1
ATOM 983 C C . THR A 1 117 ? 21.301 -23.718 -27.512 1.00 84.12 117 THR A C 1
ATOM 985 O O . THR A 1 117 ? 22.325 -24.349 -27.786 1.00 84.12 117 THR A O 1
ATOM 988 N N . ARG A 1 118 ? 21.193 -22.998 -26.395 1.00 83.69 118 ARG A N 1
ATOM 989 C CA . ARG A 1 118 ? 22.239 -23.009 -25.367 1.00 83.69 118 ARG A CA 1
ATOM 990 C C . ARG A 1 118 ? 22.393 -24.425 -24.802 1.00 83.69 118 ARG A C 1
ATOM 992 O O . ARG A 1 118 ? 21.403 -25.092 -24.509 1.00 83.69 118 ARG A O 1
ATOM 999 N N . GLY A 1 119 ? 23.635 -24.888 -24.664 1.00 88.88 119 GLY A N 1
ATOM 1000 C CA . GLY A 1 119 ? 23.927 -26.182 -24.047 1.00 88.88 119 GLY A CA 1
ATOM 1001 C C . GLY A 1 119 ? 23.573 -26.189 -22.557 1.00 88.88 119 GLY A C 1
ATOM 1002 O O . GLY A 1 119 ? 23.607 -25.141 -21.911 1.00 88.88 119 GLY A O 1
ATOM 1003 N N . LYS A 1 120 ? 23.286 -27.374 -21.998 1.00 89.31 120 LYS A N 1
ATOM 1004 C CA . LYS A 1 120 ? 22.873 -27.549 -20.588 1.00 89.31 120 LYS A CA 1
ATOM 1005 C C . LYS A 1 120 ? 23.807 -26.837 -19.601 1.00 89.31 120 LYS A C 1
ATOM 1007 O O . LYS A 1 120 ? 23.336 -26.151 -18.702 1.00 89.31 120 LYS A O 1
ATOM 1012 N N . TRP A 1 121 ? 25.117 -26.946 -19.821 1.00 85.62 121 TRP A N 1
ATOM 1013 C CA . TRP A 1 121 ? 26.132 -26.287 -18.999 1.00 85.62 121 TRP A CA 1
ATOM 1014 C C . TRP A 1 121 ? 26.056 -24.754 -19.063 1.00 85.62 121 TRP A C 1
ATOM 1016 O O . TRP A 1 121 ? 26.092 -24.089 -18.037 1.00 85.62 121 TRP A O 1
ATOM 1026 N N . CYS A 1 122 ? 25.871 -24.173 -20.253 1.00 81.81 122 CYS A N 1
ATOM 1027 C CA . CYS A 1 122 ? 25.752 -22.720 -20.414 1.0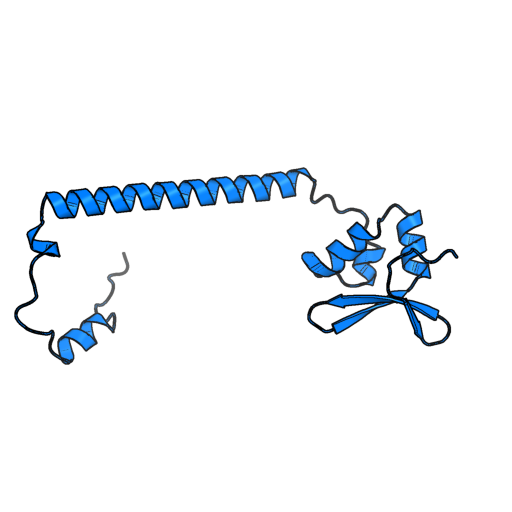0 81.81 122 CYS A CA 1
ATOM 1028 C C . CYS A 1 122 ? 24.476 -22.178 -19.754 1.00 81.81 122 CYS A C 1
ATOM 1030 O O . CYS A 1 122 ? 24.519 -21.142 -19.097 1.00 81.81 122 CYS A O 1
ATOM 1032 N N . SER A 1 123 ? 23.358 -22.899 -19.872 1.00 84.69 123 SER A N 1
ATOM 1033 C CA . SER A 1 123 ? 22.116 -22.541 -19.179 1.00 84.69 123 SER A CA 1
ATOM 1034 C C . SER A 1 123 ? 22.281 -22.597 -17.657 1.00 84.69 123 SER A C 1
ATOM 1036 O O . SER A 1 123 ? 21.825 -21.691 -16.967 1.00 84.69 123 SER A O 1
ATOM 1038 N N . TYR A 1 124 ? 22.991 -23.609 -17.140 1.00 85.75 124 TYR A N 1
ATOM 1039 C CA . TYR A 1 124 ? 23.343 -23.710 -15.721 1.00 85.75 124 TYR A CA 1
ATOM 1040 C C . TYR A 1 124 ? 24.200 -22.523 -15.249 1.00 85.75 124 TYR A C 1
ATOM 1042 O O . TYR A 1 124 ? 23.928 -21.971 -14.188 1.00 85.75 124 TYR A O 1
ATOM 1050 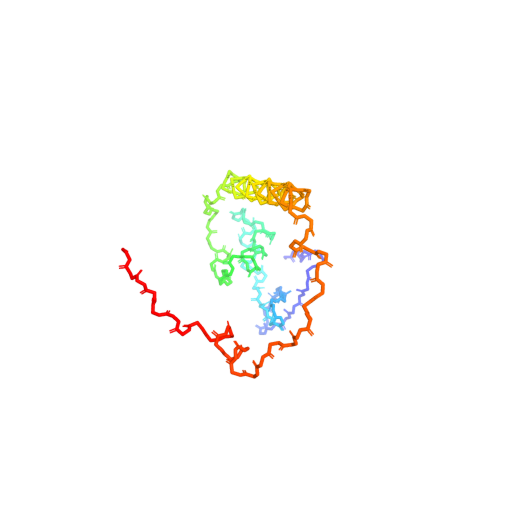N N . LEU A 1 125 ? 25.177 -22.076 -16.048 1.00 84.50 125 LEU A N 1
ATOM 1051 C CA . LEU A 1 125 ? 26.017 -20.916 -15.720 1.00 84.50 125 LEU A CA 1
ATOM 1052 C C . LEU A 1 125 ? 25.293 -19.561 -15.782 1.00 84.50 125 LEU A C 1
ATOM 1054 O O . LEU A 1 125 ? 25.750 -18.616 -15.158 1.00 84.50 125 LEU A O 1
ATOM 1058 N N . MET A 1 126 ? 24.209 -19.427 -16.552 1.00 80.81 126 MET A N 1
ATOM 1059 C CA . MET A 1 126 ? 23.404 -18.194 -16.555 1.00 80.81 126 MET A CA 1
ATOM 1060 C C . MET A 1 126 ? 22.371 -18.170 -15.429 1.00 80.81 126 MET A C 1
ATOM 1062 O O . MET A 1 126 ? 22.040 -17.101 -14.929 1.00 80.81 126 MET A O 1
ATOM 1066 N N . ALA A 1 127 ? 21.836 -19.338 -15.063 1.00 83.44 127 ALA A N 1
ATOM 1067 C CA . ALA A 1 127 ? 20.868 -19.463 -13.978 1.00 83.44 127 ALA A CA 1
ATOM 1068 C C . ALA A 1 127 ? 21.521 -19.276 -12.602 1.00 83.44 127 ALA A C 1
ATOM 1070 O O . ALA A 1 127 ? 20.895 -18.750 -11.686 1.00 83.44 127 ALA A O 1
ATOM 1071 N N . ASN A 1 128 ? 22.776 -19.702 -12.469 1.00 83.00 128 ASN A N 1
ATOM 1072 C CA . ASN A 1 128 ? 23.559 -19.537 -11.259 1.00 83.00 128 ASN A CA 1
ATOM 1073 C C . ASN A 1 128 ? 24.543 -18.387 -11.476 1.00 83.00 128 ASN A C 1
ATOM 1075 O O . ASN A 1 128 ? 25.392 -18.463 -12.358 1.00 83.00 128 ASN A O 1
ATOM 1079 N N . ASP A 1 129 ? 24.439 -17.334 -10.671 1.00 69.62 129 ASP A N 1
ATOM 1080 C CA . ASP A 1 129 ? 25.339 -16.176 -10.694 1.00 69.62 129 ASP A CA 1
ATOM 1081 C C . ASP A 1 129 ? 26.725 -16.571 -10.142 1.00 69.62 129 ASP A C 1
ATOM 1083 O O . ASP A 1 129 ? 27.078 -16.287 -9.001 1.00 69.62 129 ASP A O 1
ATOM 1087 N N . ILE A 1 130 ? 27.470 -17.353 -10.932 1.00 68.38 130 ILE A N 1
ATOM 1088 C CA . ILE A 1 130 ? 28.739 -17.997 -10.548 1.00 68.38 130 ILE A CA 1
ATOM 1089 C C . ILE A 1 130 ? 29.930 -17.044 -10.738 1.00 68.38 130 ILE A C 1
ATOM 1091 O O . ILE A 1 130 ? 31.045 -17.337 -10.304 1.00 68.38 130 ILE A O 1
ATOM 1095 N N . PHE A 1 131 ? 29.730 -15.889 -11.377 1.00 69.44 131 PHE A N 1
ATOM 1096 C CA . PHE A 1 131 ? 30.812 -14.930 -11.562 1.00 69.44 131 PHE A CA 1
ATOM 1097 C C . PHE A 1 131 ? 31.121 -14.226 -10.233 1.00 69.44 131 PHE A C 1
ATOM 1099 O O . PHE A 1 131 ? 30.217 -13.637 -9.636 1.00 69.44 131 PHE A O 1
ATOM 1106 N N . PRO A 1 132 ? 32.380 -14.255 -9.752 1.00 69.56 132 PRO A N 1
ATOM 1107 C CA . PRO A 1 132 ? 32.750 -13.544 -8.539 1.00 69.56 132 PRO A CA 1
ATOM 1108 C C . PRO A 1 132 ? 32.509 -12.050 -8.752 1.00 69.56 132 PRO A C 1
ATOM 1110 O O . PRO A 1 132 ? 33.127 -11.418 -9.612 1.00 69.56 132 PRO A O 1
ATOM 1113 N N . LYS A 1 133 ? 31.576 -11.487 -7.984 1.00 71.25 133 LYS A N 1
ATOM 1114 C CA . LYS A 1 133 ? 31.323 -10.049 -7.989 1.00 71.25 133 LYS A CA 1
ATOM 1115 C C . LYS A 1 133 ? 32.518 -9.378 -7.337 1.00 71.25 133 LYS A C 1
ATOM 1117 O O . LYS A 1 133 ? 32.830 -9.636 -6.177 1.00 71.25 133 LYS A O 1
ATOM 1122 N N . VAL A 1 134 ? 33.213 -8.551 -8.108 1.00 71.44 134 VAL A N 1
ATOM 1123 C CA . VAL A 1 134 ? 34.241 -7.673 -7.561 1.00 71.44 134 VAL A CA 1
ATOM 1124 C C . VAL A 1 134 ? 33.507 -6.670 -6.677 1.00 71.44 134 VAL A C 1
ATOM 1126 O O . VAL A 1 134 ? 32.759 -5.838 -7.187 1.00 71.44 134 VAL A O 1
ATOM 1129 N N . ASN A 1 135 ? 33.665 -6.795 -5.361 1.00 62.72 135 ASN A N 1
ATOM 1130 C CA . ASN A 1 135 ? 33.204 -5.776 -4.428 1.00 62.72 135 ASN A CA 1
ATOM 1131 C C . ASN A 1 135 ? 34.055 -4.522 -4.689 1.00 62.72 135 ASN A C 1
ATOM 1133 O O . ASN A 1 135 ? 35.264 -4.560 -4.461 1.00 62.72 135 ASN A O 1
ATOM 1137 N N . GLN A 1 136 ? 33.445 -3.474 -5.250 1.00 56.88 136 GLN A N 1
ATOM 1138 C CA . GLN A 1 136 ? 34.030 -2.131 -5.333 1.00 56.88 136 GLN A CA 1
ATOM 1139 C C . GLN A 1 136 ? 33.718 -1.348 -4.064 1.00 56.88 136 GLN A C 1
ATOM 1141 O O . GLN A 1 136 ? 32.585 -1.504 -3.554 1.00 56.88 136 GLN A O 1
#

InterPro domains:
  IPR011688 PVL Orf50 family [PF07768] (35-133)

Secondary structure (DSSP, 8-state):
-PPPTT--EEEETTEEEEEEEETTEEEEEEHHHHHHHHHTT--HHHHHHHHHTS---HHHHHH-------HHHHHHHHHHHHHHHHHHHHHHHHHHHHHHHHHHH-THHHH---SSPPPHHHHHHHHTT-S-----

Sequence (136 aa):
MELARGRKVEIKNNQIYYVLMKNGEKIYLPVEAVHQAEKNGISWHTIWNRIHNLDHTVDQALTQSFTEKGVDDLIEEATLKRLHDEERERLARIEKRKEAKLREKKPYLFKVQQKHTRGKWCSYLMANDIFPKVNQ

Foldseek 3Di:
DDDDPPFDWDADPNFIWTWDAEPNDTDTAGPVLQVVLVVVVQDPVQLVCCVHPVVDDNVCSRPDDPDPPDVVVVVVVVVVVVVVVVVVVVVVVVVVVVVVVCCVVCVVVVPDDDPDDDDPVRVVCVVDVPDPDDDD

pLDDT: mean 82.28, std 10.09, range [53.53, 96.0]

Radius of gyration: 29.25 Å; chains: 1; bounding box: 65×44×67 Å

Organism: NCBI:txid29379